Protein AF-A0A8D8CDJ6-F1 (afdb_monomer_lite)

InterPro domains:
  IPR012302 Malic enzyme, NAD-binding [PF03949] (3-154)
  IPR012302 Malic enzyme, NAD-binding [SM00919] (1-172)
  IPR036291 NAD(P)-binding domain superfamily [SSF51735] (3-153)

pLDDT: mean 87.8, std 16.18, range [34.44, 98.56]

Secondary structure (DSSP, 8-state):
--TTS--HHHHHTT---EETTEE-BTT-SSS---GGGGGG-BSS-----HHHHHHHH--SEEEE-S--TT-S-HHHHHHHHHH-SS-EEEE--SSGGG-SS-HHHHHHTTTT-SEEEESS----EEETTEEE--EE--GGGTHHHHHHHHHTT--SSPP----S--PPP---

Foldseek 3Di:
DPPPPDDLLVVLVLDWDAAPQGTLEPPRPDDDCDDPNVSNHDPDPGDNDPLVVCLVSVHQEDADDHLQALLCPLSNLLSNLVSDVEREYEQADDDPRSTNDAPQSNCVSNVNRYQYEYNYADCWDQGPNDTHHHHHPYCVVPVVVVVCVVPVVVDPDDDDDDDDDDDPDDDD

Structure (mmCIF, N/CA/C/O backbone):
data_AF-A0A8D8CDJ6-F1
#
_entry.id   AF-A0A8D8CDJ6-F1
#
loop_
_atom_site.group_PDB
_atom_site.id
_atom_site.type_symbol
_atom_site.label_atom_id
_atom_site.label_alt_id
_atom_site.label_comp_id
_atom_site.label_asym_id
_atom_site.label_entity_id
_atom_site.label_seq_id
_atom_site.pdbx_PDB_ins_code
_atom_site.Cartn_x
_atom_site.Cartn_y
_atom_site.Cartn_z
_atom_site.occupancy
_atom_site.B_iso_or_equiv
_atom_site.auth_seq_id
_atom_site.auth_comp_id
_atom_site.auth_asym_id
_atom_site.auth_atom_id
_atom_site.pdbx_PDB_model_num
ATOM 1 N N . LYS A 1 1 ? 5.823 -25.467 1.888 1.00 42.03 1 LYS A N 1
ATOM 2 C CA . LYS A 1 1 ? 4.919 -25.519 0.712 1.00 42.03 1 LYS A CA 1
ATOM 3 C C . LYS A 1 1 ? 4.209 -24.181 0.658 1.00 42.03 1 LYS A C 1
ATOM 5 O O . LYS A 1 1 ? 3.904 -23.680 1.728 1.00 42.03 1 LYS A O 1
ATOM 10 N N . ILE A 1 2 ? 3.986 -23.602 -0.518 1.00 53.88 2 ILE A N 1
ATOM 11 C CA . ILE A 1 2 ? 2.963 -22.557 -0.615 1.00 53.88 2 ILE A CA 1
ATOM 12 C C . ILE A 1 2 ? 1.629 -23.288 -0.522 1.00 53.88 2 ILE A C 1
ATOM 14 O O . ILE A 1 2 ? 1.421 -24.272 -1.233 1.00 53.88 2 ILE A O 1
ATOM 18 N N . GLU A 1 3 ? 0.819 -22.911 0.462 1.00 62.88 3 GLU A N 1
ATOM 19 C CA . GLU A 1 3 ? -0.318 -23.713 0.932 1.00 62.88 3 GLU A CA 1
ATOM 20 C C . GLU A 1 3 ? -1.424 -23.852 -0.124 1.00 62.88 3 GLU A C 1
ATOM 22 O O . GLU A 1 3 ? -2.129 -24.854 -0.144 1.00 62.88 3 GLU A O 1
ATOM 27 N N . GLU A 1 4 ? -1.484 -22.924 -1.081 1.00 75.81 4 GLU A N 1
ATOM 28 C CA . GLU A 1 4 ? -2.534 -22.843 -2.105 1.00 75.81 4 GLU A CA 1
ATOM 29 C C . GLU A 1 4 ? -2.142 -23.437 -3.474 1.00 75.81 4 GLU A C 1
ATOM 31 O O . GLU A 1 4 ? -2.779 -23.168 -4.488 1.00 75.81 4 GLU A O 1
ATOM 36 N N . GLY A 1 5 ? -1.077 -24.243 -3.543 1.00 81.25 5 GLY A N 1
ATOM 37 C CA . GLY A 1 5 ? -0.729 -24.992 -4.763 1.00 81.25 5 GLY A CA 1
ATOM 38 C C . GLY A 1 5 ? 0.058 -24.222 -5.833 1.00 81.25 5 GLY A C 1
ATOM 39 O O . GLY A 1 5 ? 0.402 -24.809 -6.857 1.00 81.25 5 GLY A O 1
ATOM 40 N N . LEU A 1 6 ? 0.410 -22.954 -5.594 1.00 86.19 6 LEU A N 1
ATOM 41 C CA . LEU A 1 6 ? 1.368 -22.223 -6.432 1.00 86.19 6 LEU A CA 1
ATOM 42 C C . LEU A 1 6 ? 2.798 -22.737 -6.224 1.00 86.19 6 LEU A C 1
ATOM 44 O O . LEU A 1 6 ? 3.189 -23.129 -5.118 1.00 86.19 6 LEU A O 1
ATOM 48 N N . THR A 1 7 ? 3.618 -22.671 -7.274 1.00 88.62 7 THR A N 1
ATOM 49 C CA . THR A 1 7 ? 5.068 -22.802 -7.103 1.00 88.62 7 THR A CA 1
ATOM 50 C C . THR A 1 7 ? 5.631 -21.564 -6.405 1.00 88.62 7 THR A C 1
ATOM 52 O O . THR A 1 7 ? 5.007 -20.499 -6.352 1.00 88.62 7 THR A O 1
ATOM 55 N N . LYS A 1 8 ? 6.838 -21.691 -5.849 1.00 86.88 8 LYS A N 1
ATOM 56 C CA . LYS A 1 8 ? 7.516 -20.575 -5.181 1.00 86.88 8 LYS A CA 1
ATOM 57 C C . LYS A 1 8 ? 7.748 -19.409 -6.143 1.00 86.88 8 LYS A C 1
ATOM 59 O O . LYS A 1 8 ? 7.559 -18.255 -5.774 1.00 86.88 8 LYS A O 1
ATOM 64 N N . GLU A 1 9 ? 8.111 -19.732 -7.374 1.00 86.38 9 GLU A N 1
ATOM 65 C CA . GLU A 1 9 ? 8.384 -18.791 -8.454 1.00 86.38 9 GLU A CA 1
ATOM 66 C C . GLU A 1 9 ? 7.112 -18.020 -8.823 1.00 86.38 9 GLU A C 1
ATOM 68 O O . GLU A 1 9 ? 7.126 -16.793 -8.824 1.00 86.38 9 GLU A O 1
ATOM 73 N N . GLN A 1 10 ? 5.984 -18.717 -8.997 1.00 87.88 10 GLN A N 1
ATOM 74 C CA . GLN A 1 10 ? 4.687 -18.092 -9.282 1.00 87.88 10 GLN A CA 1
ATOM 75 C C . GLN A 1 10 ? 4.217 -17.156 -8.163 1.00 87.88 10 GLN A C 1
ATOM 77 O O . GLN A 1 10 ? 3.595 -16.129 -8.424 1.00 87.88 10 GLN A O 1
ATOM 82 N N . ALA A 1 11 ? 4.487 -17.492 -6.901 1.00 89.44 11 ALA A N 1
ATOM 83 C CA . ALA A 1 11 ? 4.134 -16.612 -5.792 1.00 89.44 11 ALA A CA 1
ATOM 84 C C . ALA A 1 11 ? 5.036 -15.378 -5.727 1.00 89.44 11 ALA A C 1
ATOM 86 O O . ALA A 1 11 ? 4.546 -14.266 -5.529 1.00 89.44 11 ALA A O 1
ATOM 87 N N . HIS A 1 12 ? 6.343 -15.551 -5.939 1.00 89.94 12 HIS A N 1
ATOM 88 C CA . HIS A 1 12 ? 7.269 -14.428 -6.046 1.00 89.94 12 HIS A CA 1
ATOM 89 C C . HIS A 1 12 ? 6.878 -13.489 -7.186 1.00 89.94 12 HIS A C 1
ATOM 91 O O . HIS A 1 12 ? 6.935 -12.275 -7.006 1.00 89.94 12 HIS A O 1
ATOM 97 N N . GLU A 1 13 ? 6.389 -14.034 -8.305 1.00 90.56 13 GLU A N 1
ATOM 98 C CA . GLU A 1 13 ? 5.896 -13.263 -9.444 1.00 90.56 13 GLU A CA 1
ATOM 99 C C . GLU A 1 13 ? 4.707 -12.346 -9.116 1.00 90.56 13 GLU A C 1
ATOM 101 O O . GLU A 1 13 ? 4.479 -11.370 -9.831 1.00 90.56 13 GLU A O 1
ATOM 106 N N . LYS A 1 14 ? 4.022 -12.531 -7.985 1.00 92.62 14 LYS A N 1
ATOM 107 C CA . LYS A 1 14 ? 2.938 -11.639 -7.540 1.00 92.62 14 LYS A CA 1
ATOM 108 C C . LYS A 1 14 ? 3.387 -10.500 -6.613 1.00 92.62 14 LYS A C 1
ATOM 110 O O . LYS A 1 14 ? 2.613 -9.581 -6.377 1.00 92.62 14 LYS A O 1
ATOM 115 N N . VAL A 1 15 ? 4.626 -10.518 -6.113 1.00 95.62 15 VAL A N 1
ATOM 116 C CA . VAL A 1 15 ? 5.130 -9.540 -5.125 1.00 95.62 15 VAL A CA 1
ATOM 117 C C . VAL A 1 15 ? 6.055 -8.493 -5.750 1.00 95.62 15 VAL A C 1
ATOM 119 O O . VAL A 1 15 ? 7.179 -8.803 -6.149 1.00 95.62 15 VAL A O 1
ATOM 122 N N . TRP A 1 16 ? 5.610 -7.243 -5.814 1.00 97.12 16 TRP A N 1
ATOM 123 C CA . TRP A 1 16 ? 6.390 -6.129 -6.360 1.00 97.12 16 TRP A CA 1
ATOM 124 C C . TRP A 1 16 ? 7.015 -5.316 -5.226 1.00 97.12 16 TRP A C 1
ATOM 126 O O . TRP A 1 16 ? 6.328 -4.938 -4.281 1.00 97.12 16 TRP A O 1
ATOM 136 N N . MET A 1 17 ? 8.325 -5.068 -5.303 1.00 96.31 17 MET A N 1
ATOM 137 C CA . MET A 1 17 ? 9.073 -4.346 -4.270 1.00 96.31 17 MET A CA 1
ATOM 138 C C . MET A 1 17 ? 9.625 -3.033 -4.808 1.00 96.31 17 MET A C 1
ATOM 140 O O . MET A 1 17 ? 10.218 -2.990 -5.886 1.00 96.31 17 MET A O 1
ATOM 144 N N . PHE A 1 18 ? 9.479 -1.981 -4.013 1.00 95.62 18 PHE A N 1
ATOM 145 C CA . PHE A 1 18 ? 9.926 -0.635 -4.332 1.00 95.62 18 PHE A CA 1
ATOM 146 C C . PHE A 1 18 ? 10.748 -0.100 -3.157 1.00 95.62 18 PHE A C 1
ATOM 148 O O . PHE A 1 18 ? 10.307 -0.170 -2.010 1.00 95.62 18 PHE A O 1
ATOM 155 N N . ASP A 1 19 ? 11.962 0.384 -3.419 1.00 94.31 19 ASP A N 1
ATOM 156 C CA . ASP A 1 19 ? 12.822 1.009 -2.412 1.00 94.31 19 ASP A CA 1
ATOM 157 C C . ASP A 1 19 ? 13.193 2.442 -2.821 1.00 94.31 19 ASP A C 1
ATOM 159 O O . ASP A 1 19 ? 12.695 2.976 -3.810 1.00 94.31 19 ASP A O 1
ATOM 163 N N . LYS A 1 20 ? 14.067 3.101 -2.056 1.00 92.62 20 LYS A N 1
ATOM 164 C CA . LYS A 1 20 ? 14.497 4.480 -2.346 1.00 92.62 20 LYS A CA 1
ATOM 165 C C . LYS A 1 20 ? 15.150 4.665 -3.728 1.00 92.62 20 LYS A C 1
ATOM 167 O O . LYS A 1 20 ? 15.276 5.797 -4.182 1.00 92.62 20 LYS A O 1
ATOM 172 N N . PHE A 1 21 ? 15.600 3.585 -4.374 1.00 94.75 21 PHE A N 1
ATOM 173 C CA . PHE A 1 21 ? 16.160 3.608 -5.727 1.00 94.75 21 PHE A CA 1
ATOM 174 C C . PHE A 1 21 ? 15.114 3.288 -6.808 1.00 94.75 21 PHE A C 1
ATOM 176 O O . PHE A 1 21 ? 15.454 3.266 -7.989 1.00 94.75 21 PHE A O 1
ATOM 183 N N . GLY A 1 22 ? 13.855 3.076 -6.419 1.00 95.12 22 GLY A N 1
ATOM 184 C CA . GLY A 1 22 ? 12.742 2.73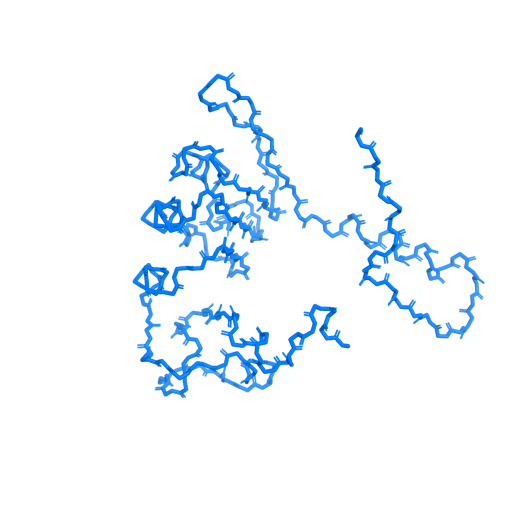9 -7.295 1.00 95.12 22 GLY A CA 1
ATOM 185 C C . GLY A 1 22 ? 12.346 1.266 -7.219 1.00 95.12 22 GLY A C 1
ATOM 186 O O . GLY A 1 22 ? 12.669 0.551 -6.263 1.00 95.12 22 GLY A O 1
ATOM 187 N N . LEU A 1 23 ? 11.662 0.801 -8.262 1.00 96.81 23 LEU A N 1
ATOM 188 C CA . LEU A 1 23 ? 11.319 -0.607 -8.448 1.00 96.81 23 LEU A CA 1
ATOM 189 C C . LEU A 1 23 ? 12.584 -1.482 -8.391 1.00 96.81 23 LEU A C 1
ATOM 191 O O . LEU A 1 23 ? 13.630 -1.127 -8.944 1.00 96.81 23 LEU A O 1
ATOM 195 N N . LEU A 1 24 ? 12.485 -2.661 -7.769 1.00 96.12 24 LEU A N 1
ATOM 196 C CA . LEU A 1 24 ? 13.495 -3.714 -7.905 1.00 96.12 24 LEU A CA 1
ATOM 197 C C . LEU A 1 24 ? 13.456 -4.307 -9.326 1.00 96.12 24 LEU A C 1
ATOM 199 O O . LEU A 1 24 ? 12.972 -5.414 -9.532 1.00 96.12 24 LEU A O 1
ATOM 203 N N . ALA A 1 25 ? 13.940 -3.561 -10.315 1.00 95.31 25 ALA A N 1
ATOM 204 C CA . ALA A 1 25 ? 14.060 -3.992 -11.706 1.00 95.31 25 ALA A CA 1
ATOM 205 C C . ALA A 1 25 ? 15.458 -4.561 -11.996 1.00 95.31 25 ALA A C 1
ATOM 207 O O . ALA A 1 25 ? 16.437 -4.120 -11.388 1.00 95.31 25 ALA A O 1
ATOM 208 N N . ARG A 1 26 ? 15.556 -5.517 -12.931 1.00 91.62 26 ARG A N 1
ATOM 209 C CA . ARG A 1 26 ? 16.815 -6.197 -13.299 1.00 91.62 26 ARG A CA 1
ATOM 210 C C . ARG A 1 26 ? 17.926 -5.222 -13.686 1.00 91.62 26 ARG A C 1
ATOM 212 O O . ARG A 1 26 ? 19.039 -5.357 -13.188 1.00 91.62 26 ARG A O 1
ATOM 219 N N . ASP A 1 27 ? 17.592 -4.230 -14.504 1.00 90.88 27 ASP A N 1
ATOM 220 C CA . ASP A 1 27 ? 18.561 -3.318 -15.120 1.00 90.88 27 ASP A CA 1
ATOM 221 C C . ASP A 1 27 ? 18.574 -1.928 -14.461 1.00 90.88 27 ASP A C 1
ATOM 223 O O . ASP A 1 27 ? 18.934 -0.929 -15.086 1.00 90.88 27 ASP A O 1
ATOM 227 N N . ARG A 1 28 ? 18.146 -1.820 -13.192 1.00 93.56 28 ARG A N 1
ATOM 228 C CA . ARG A 1 28 ? 18.160 -0.527 -12.494 1.00 93.56 28 ARG A CA 1
ATOM 229 C C . ARG A 1 28 ? 19.603 -0.055 -12.234 1.00 93.56 28 ARG A C 1
ATOM 231 O O . ARG A 1 28 ? 20.446 -0.868 -11.859 1.00 93.56 28 ARG A O 1
ATOM 238 N N . PRO A 1 29 ? 19.892 1.252 -12.361 1.00 90.00 29 PRO A N 1
ATOM 239 C CA . PRO A 1 29 ? 21.261 1.767 -12.284 1.00 90.00 29 PRO A CA 1
ATOM 240 C C . PRO A 1 29 ? 21.826 1.829 -10.857 1.00 90.00 29 PRO A C 1
ATOM 242 O O . PRO A 1 29 ? 23.039 1.889 -10.675 1.00 90.00 29 PRO A O 1
ATOM 245 N N . GLU A 1 30 ? 20.961 1.850 -9.839 1.00 91.00 30 GLU A N 1
ATOM 246 C CA . GLU A 1 30 ? 21.336 2.107 -8.448 1.00 91.00 30 GLU A CA 1
ATOM 247 C C . GLU A 1 30 ? 20.740 1.065 -7.492 1.00 91.00 30 GLU A C 1
ATOM 249 O O . GLU A 1 30 ? 19.627 0.573 -7.686 1.00 91.00 30 GLU A O 1
ATOM 254 N N . GLY A 1 31 ? 21.453 0.803 -6.394 1.00 87.38 31 GLY A N 1
ATOM 255 C CA . GLY A 1 31 ? 20.964 0.009 -5.269 1.00 87.38 31 GLY A CA 1
ATOM 256 C C . GLY A 1 31 ? 21.293 -1.481 -5.342 1.00 87.38 31 GLY A C 1
ATOM 257 O O . GLY A 1 31 ? 21.129 -2.131 -6.369 1.00 87.38 31 GLY A O 1
ATOM 258 N N . ASP A 1 32 ? 21.696 -2.044 -4.201 1.00 88.25 32 ASP A N 1
ATOM 259 C CA . ASP A 1 32 ? 22.018 -3.467 -4.089 1.00 88.25 32 ASP A CA 1
ATOM 260 C C . ASP A 1 32 ? 20.769 -4.345 -4.286 1.00 88.25 32 ASP A C 1
ATOM 262 O O . ASP A 1 32 ? 19.730 -4.151 -3.636 1.00 88.25 32 ASP A O 1
ATOM 266 N N . LEU A 1 33 ? 20.899 -5.303 -5.204 1.00 89.69 33 LEU A N 1
ATOM 267 C CA . LEU A 1 33 ? 19.921 -6.337 -5.545 1.00 89.69 33 LEU A CA 1
ATOM 268 C C . LEU A 1 33 ? 20.297 -7.710 -4.951 1.00 89.69 33 LEU A C 1
ATOM 270 O O . LEU A 1 33 ? 19.674 -8.725 -5.261 1.00 89.69 33 LEU A O 1
ATOM 274 N N . GLY A 1 34 ? 21.324 -7.756 -4.102 1.00 88.69 34 GLY A N 1
ATOM 275 C CA . GLY A 1 34 ? 21.804 -8.938 -3.407 1.00 88.69 34 GLY A CA 1
ATOM 276 C C . GLY A 1 34 ? 20.853 -9.500 -2.344 1.00 88.69 34 GLY A C 1
ATOM 277 O O . GLY A 1 34 ? 19.816 -8.933 -1.993 1.00 88.69 34 GLY A O 1
ATOM 278 N N . GLY A 1 35 ? 21.229 -10.666 -1.812 1.00 89.25 35 GLY A N 1
ATOM 279 C CA . GLY A 1 35 ? 20.542 -11.290 -0.680 1.00 89.25 35 GLY A CA 1
ATOM 280 C C . GLY A 1 35 ? 19.067 -11.640 -0.952 1.00 89.25 35 GLY A C 1
ATOM 281 O O . GLY A 1 35 ? 18.746 -12.127 -2.040 1.00 89.25 35 GLY A O 1
ATOM 282 N N . PRO A 1 36 ? 18.161 -11.415 0.022 1.00 87.75 36 PRO A N 1
ATOM 283 C CA . PRO A 1 36 ? 16.739 -11.755 -0.099 1.00 87.75 36 PRO A CA 1
ATOM 284 C C . PRO A 1 36 ? 16.013 -11.054 -1.257 1.00 87.75 36 PRO A C 1
ATOM 286 O O . PRO A 1 36 ? 15.042 -11.595 -1.784 1.00 87.75 36 PRO A O 1
ATOM 289 N N . LYS A 1 37 ? 16.500 -9.883 -1.695 1.00 89.00 37 LYS A N 1
ATOM 290 C CA . LYS A 1 37 ? 15.886 -9.083 -2.767 1.00 89.00 37 LYS A CA 1
ATOM 291 C C . LYS A 1 37 ? 15.886 -9.785 -4.123 1.00 89.00 37 LYS A C 1
ATOM 293 O O . LYS A 1 37 ? 14.981 -9.546 -4.916 1.00 89.00 37 LYS A O 1
ATOM 298 N N . LYS A 1 38 ? 16.843 -10.691 -4.371 1.00 90.44 38 LYS A N 1
ATOM 299 C CA . LYS A 1 38 ? 16.993 -11.416 -5.648 1.00 90.44 38 LYS A CA 1
ATOM 300 C C . LYS A 1 38 ? 15.715 -12.103 -6.116 1.00 90.44 38 LYS A C 1
ATOM 302 O O . LYS A 1 38 ? 15.449 -12.162 -7.308 1.00 90.44 38 LYS A O 1
ATOM 307 N N . SER A 1 39 ? 14.932 -12.603 -5.165 1.00 91.06 39 SER A N 1
ATOM 308 C CA . SER A 1 39 ? 13.686 -13.323 -5.437 1.00 91.06 39 SER A CA 1
ATOM 309 C C . SER A 1 39 ? 12.557 -12.433 -5.962 1.00 91.06 39 SER A C 1
ATOM 311 O O . SER A 1 39 ? 11.586 -12.958 -6.489 1.00 91.06 39 SER A O 1
ATOM 313 N N . PHE A 1 40 ? 12.679 -11.113 -5.815 1.00 93.19 40 PHE A N 1
ATOM 314 C CA . PHE A 1 40 ? 11.635 -10.135 -6.124 1.00 93.19 40 PHE A CA 1
ATOM 315 C C . PHE A 1 40 ? 12.046 -9.162 -7.236 1.00 93.19 40 PHE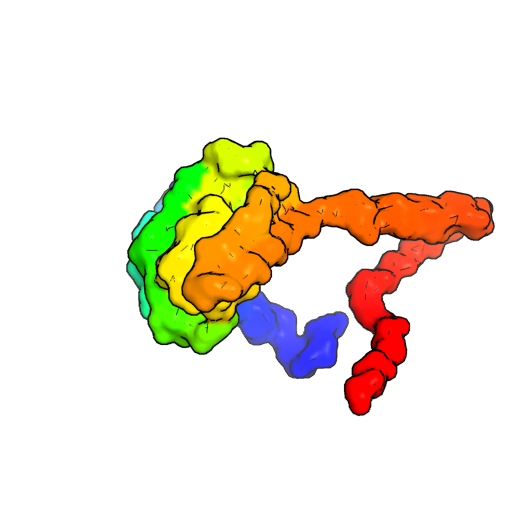 A C 1
ATOM 317 O O . PHE A 1 40 ? 11.347 -8.181 -7.485 1.00 93.19 40 PHE A O 1
ATOM 324 N N . ILE A 1 41 ? 13.180 -9.425 -7.899 1.00 94.38 41 ILE A N 1
ATOM 325 C CA . ILE A 1 41 ? 13.647 -8.638 -9.042 1.00 94.38 41 ILE A CA 1
ATOM 326 C C . ILE A 1 41 ? 12.710 -8.865 -10.224 1.00 94.38 41 ILE A C 1
ATOM 328 O O . ILE A 1 41 ? 12.406 -10.005 -10.577 1.00 94.38 41 ILE A O 1
ATOM 332 N N . ARG A 1 42 ? 12.285 -7.774 -10.857 1.00 94.56 42 ARG A N 1
ATOM 333 C CA . ARG A 1 42 ? 11.345 -7.775 -11.975 1.00 94.56 42 ARG A CA 1
ATOM 334 C C . ARG A 1 42 ? 12.026 -7.541 -13.305 1.00 94.56 42 ARG A C 1
ATOM 336 O O . ARG A 1 42 ? 12.937 -6.721 -13.418 1.00 94.56 42 ARG A O 1
ATOM 343 N N . ASP A 1 43 ? 11.549 -8.276 -14.301 1.00 93.31 43 ASP A N 1
ATOM 344 C CA . ASP A 1 43 ? 11.831 -8.000 -15.702 1.00 93.31 43 ASP A CA 1
ATOM 345 C C . ASP A 1 43 ? 10.855 -6.918 -16.176 1.00 93.31 43 ASP A C 1
ATOM 347 O O . ASP A 1 43 ? 9.768 -7.190 -16.677 1.00 93.31 43 ASP A O 1
ATOM 351 N N . HIS A 1 44 ? 11.187 -5.679 -15.832 1.00 94.88 44 HIS A N 1
ATOM 352 C CA . HIS A 1 44 ? 10.374 -4.492 -16.056 1.00 94.88 44 HIS A CA 1
ATOM 353 C C . HIS A 1 44 ? 11.311 -3.298 -16.227 1.00 94.88 44 HIS A C 1
ATOM 355 O O . HIS A 1 44 ? 12.401 -3.281 -15.649 1.00 94.88 44 HIS A O 1
ATOM 361 N N . GLN A 1 45 ? 10.883 -2.278 -16.970 1.00 94.69 45 GLN A N 1
ATOM 362 C CA . GLN A 1 45 ? 11.657 -1.045 -17.106 1.00 94.69 45 GLN A CA 1
ATOM 363 C C . GLN A 1 45 ? 11.907 -0.410 -15.723 1.00 94.69 45 GLN A C 1
ATOM 365 O O . GLN A 1 45 ? 10.961 -0.240 -14.945 1.00 94.69 45 GLN A O 1
ATOM 370 N N . PRO A 1 46 ? 13.157 -0.066 -15.364 1.00 95.62 46 PRO A N 1
ATOM 371 C CA . PRO A 1 46 ? 13.429 0.612 -14.105 1.00 95.62 46 PRO A CA 1
ATOM 372 C C . PRO A 1 46 ? 12.621 1.906 -14.001 1.00 95.62 46 PRO A C 1
ATOM 374 O O . PRO A 1 46 ? 12.650 2.745 -14.897 1.00 95.62 46 PRO A O 1
ATOM 377 N N . THR A 1 47 ? 11.917 2.081 -12.888 1.00 96.12 47 THR A N 1
ATOM 378 C CA . THR A 1 47 ? 11.123 3.282 -12.633 1.00 96.12 47 THR A CA 1
ATOM 379 C C . THR A 1 47 ? 11.277 3.731 -11.187 1.00 96.12 47 THR A C 1
ATOM 381 O O . THR A 1 47 ? 11.358 2.910 -10.269 1.00 96.12 47 THR A O 1
ATOM 384 N N . LYS A 1 48 ? 11.325 5.051 -11.000 1.00 96.38 48 LYS A N 1
ATOM 385 C CA . LYS A 1 48 ? 11.214 5.726 -9.698 1.00 96.38 48 LYS A CA 1
ATOM 386 C C . LYS A 1 48 ? 9.831 6.358 -9.504 1.00 96.38 48 LYS A C 1
ATOM 388 O O . LYS A 1 48 ? 9.578 6.942 -8.456 1.00 96.38 48 LYS A O 1
ATOM 393 N N . ASP A 1 49 ? 8.949 6.232 -10.491 1.00 96.50 49 ASP A N 1
ATOM 394 C CA . ASP A 1 49 ? 7.573 6.700 -10.409 1.00 96.50 49 ASP A CA 1
ATOM 395 C C . ASP A 1 49 ? 6.697 5.608 -9.788 1.00 96.50 49 ASP A C 1
ATOM 397 O O . ASP A 1 49 ? 6.331 4.616 -10.425 1.00 96.50 49 ASP A O 1
ATOM 401 N N . PHE A 1 50 ? 6.411 5.783 -8.501 1.00 96.50 50 PHE A N 1
ATOM 402 C CA . PHE A 1 50 ? 5.610 4.850 -7.722 1.00 96.50 50 PHE A CA 1
ATOM 403 C C . PHE A 1 50 ? 4.132 4.861 -8.137 1.00 96.50 50 PHE A C 1
ATOM 405 O O . PHE A 1 50 ? 3.515 3.800 -8.231 1.00 96.50 50 PHE A O 1
ATOM 412 N N . ALA A 1 51 ? 3.570 6.035 -8.436 1.00 96.88 51 ALA A N 1
ATOM 413 C CA . ALA A 1 51 ? 2.166 6.168 -8.815 1.00 96.88 51 ALA A CA 1
ATOM 414 C C . ALA A 1 51 ? 1.902 5.542 -10.192 1.00 96.88 51 ALA A C 1
ATOM 416 O O . ALA A 1 51 ? 0.943 4.781 -10.349 1.00 96.88 51 ALA A O 1
ATOM 417 N N . ALA A 1 52 ? 2.783 5.783 -11.169 1.00 96.81 52 ALA A N 1
ATOM 418 C CA . ALA A 1 52 ? 2.695 5.149 -12.484 1.00 96.81 52 ALA A CA 1
ATOM 419 C C . ALA A 1 52 ? 2.782 3.619 -12.387 1.00 96.81 52 ALA A C 1
ATOM 421 O O . ALA A 1 52 ? 1.981 2.917 -13.006 1.00 96.81 52 ALA A O 1
ATOM 422 N N . LEU A 1 53 ? 3.686 3.101 -11.550 1.00 97.25 53 LEU A N 1
ATOM 423 C CA . LEU A 1 53 ? 3.822 1.661 -11.341 1.00 97.25 53 LEU A CA 1
ATOM 424 C C . LEU A 1 53 ? 2.537 1.036 -10.772 1.00 97.25 53 LEU A C 1
ATOM 426 O O . LEU A 1 53 ? 2.128 -0.033 -11.217 1.00 97.25 53 LEU A O 1
ATOM 430 N N . ILE A 1 54 ? 1.871 1.689 -9.816 1.00 97.25 54 ILE A N 1
ATOM 431 C CA . ILE A 1 54 ? 0.611 1.185 -9.241 1.00 97.25 54 ILE A CA 1
ATOM 432 C C . ILE A 1 54 ? -0.509 1.164 -10.287 1.00 97.25 54 ILE A C 1
ATOM 434 O O . ILE A 1 54 ? -1.294 0.213 -10.317 1.00 97.25 54 ILE A O 1
ATOM 438 N N . LYS A 1 55 ? -0.578 2.169 -11.169 1.00 96.94 55 LYS A N 1
ATOM 439 C CA . LYS A 1 55 ? -1.552 2.203 -12.275 1.00 96.94 55 LYS A CA 1
ATOM 440 C C . LYS A 1 55 ? -1.361 1.043 -13.252 1.00 96.94 55 LYS A C 1
ATOM 442 O O . LYS A 1 55 ? -2.346 0.508 -13.761 1.00 96.94 55 LYS A O 1
ATOM 447 N N . GLU A 1 56 ? -0.113 0.663 -13.503 1.00 96.88 56 GLU A N 1
ATOM 448 C CA . GLU A 1 56 ? 0.242 -0.427 -14.411 1.00 96.88 56 GLU A CA 1
ATOM 449 C C . GLU A 1 56 ? 0.030 -1.806 -13.776 1.00 96.88 56 GLU A C 1
ATOM 451 O O . GLU A 1 56 ? -0.692 -2.640 -14.322 1.00 96.88 56 GLU A O 1
ATOM 456 N N . VAL A 1 57 ? 0.627 -2.031 -12.602 1.00 96.38 57 VAL A N 1
ATOM 457 C CA . VAL A 1 57 ? 0.634 -3.332 -11.915 1.00 96.38 57 VAL A CA 1
ATOM 458 C C . VAL A 1 57 ? -0.731 -3.664 -11.318 1.00 96.38 57 VAL A C 1
ATOM 460 O O . VAL A 1 57 ? -1.073 -4.838 -11.190 1.00 96.38 57 VAL A O 1
ATOM 463 N N . LYS A 1 58 ? -1.513 -2.639 -10.957 1.00 97.44 58 LYS A N 1
ATOM 464 C CA . LYS A 1 58 ? -2.841 -2.756 -10.337 1.00 97.44 58 LYS A CA 1
ATOM 465 C C . LYS A 1 58 ? -2.850 -3.711 -9.134 1.00 97.44 58 LYS A C 1
ATOM 467 O O . LYS A 1 58 ? -3.602 -4.687 -9.127 1.00 97.44 58 LYS A O 1
ATOM 472 N N . PRO A 1 59 ? -2.004 -3.469 -8.115 1.00 97.31 59 PRO A N 1
ATOM 473 C CA . PRO A 1 59 ? -1.947 -4.344 -6.954 1.00 97.31 59 PRO A CA 1
ATOM 474 C C . PRO A 1 59 ? -3.267 -4.306 -6.175 1.00 97.31 59 PRO A C 1
ATOM 476 O O . PRO A 1 59 ? -3.919 -3.266 -6.082 1.00 97.31 59 PRO A O 1
ATOM 479 N N . SER A 1 60 ? -3.638 -5.435 -5.571 1.00 97.12 60 SER A N 1
ATOM 480 C CA . SER A 1 60 ? -4.776 -5.520 -4.645 1.00 97.12 60 SER A CA 1
ATOM 481 C C . SER A 1 60 ? -4.408 -5.166 -3.205 1.00 97.12 60 SER A C 1
ATOM 483 O O . SER A 1 60 ? -5.255 -4.713 -2.433 1.00 97.12 60 SER A O 1
ATOM 485 N N . VAL A 1 61 ? -3.131 -5.346 -2.858 1.00 98.19 61 VAL A N 1
ATOM 486 C CA . VAL A 1 61 ? -2.561 -5.078 -1.538 1.00 98.19 61 VAL A CA 1
ATOM 487 C C . VAL A 1 61 ? -1.405 -4.100 -1.686 1.00 98.19 61 VAL A C 1
ATOM 489 O O . VAL A 1 61 ? -0.482 -4.341 -2.465 1.00 98.19 61 VAL A O 1
ATOM 492 N N . LEU A 1 62 ? -1.433 -3.028 -0.901 1.00 98.19 62 LEU A N 1
ATOM 493 C CA . LEU A 1 62 ? -0.375 -2.034 -0.816 1.00 98.19 62 LEU A CA 1
ATOM 494 C C . LEU A 1 62 ? 0.201 -2.019 0.603 1.00 98.19 62 LEU A C 1
ATOM 496 O O . LEU A 1 62 ? -0.535 -1.823 1.568 1.00 98.19 62 LEU A O 1
ATOM 500 N N . ILE A 1 63 ? 1.513 -2.239 0.736 1.00 98.31 63 ILE A N 1
ATOM 501 C CA . ILE A 1 63 ? 2.194 -2.339 2.036 1.00 98.31 63 ILE A CA 1
ATOM 502 C C . ILE A 1 63 ? 3.336 -1.333 2.110 1.00 98.31 63 ILE A C 1
ATOM 504 O O . ILE A 1 63 ? 4.260 -1.360 1.299 1.00 98.31 63 ILE A O 1
ATOM 508 N N . GLY A 1 64 ? 3.273 -0.467 3.114 1.00 97.31 64 GLY A N 1
ATOM 509 C CA . GLY A 1 64 ? 4.272 0.534 3.436 1.00 97.31 64 GLY A CA 1
ATOM 510 C C . GLY A 1 64 ? 5.081 0.098 4.648 1.00 97.31 64 GLY A C 1
ATOM 511 O O . GLY A 1 64 ? 4.523 -0.155 5.711 1.00 97.31 64 GLY A O 1
ATOM 512 N N . ALA A 1 65 ? 6.395 -0.022 4.479 1.00 94.94 65 ALA A N 1
ATOM 513 C CA . ALA A 1 65 ? 7.342 -0.315 5.557 1.00 94.94 65 ALA A CA 1
ATOM 514 C C . ALA A 1 65 ? 8.661 0.449 5.343 1.00 94.94 65 ALA A C 1
ATOM 516 O O . ALA A 1 65 ? 9.752 -0.067 5.586 1.00 94.94 65 ALA A O 1
ATOM 517 N N . SER A 1 66 ? 8.559 1.660 4.791 1.00 90.81 66 SER A N 1
ATOM 518 C CA . SER A 1 66 ? 9.705 2.419 4.267 1.00 90.81 66 SER A CA 1
ATOM 519 C C . SER A 1 66 ? 10.123 3.599 5.143 1.00 90.81 66 SER A C 1
ATOM 521 O O . SER A 1 66 ? 11.198 4.164 4.943 1.00 90.81 66 SER A O 1
ATOM 523 N N . ALA A 1 67 ? 9.279 3.978 6.102 1.00 91.12 67 ALA A N 1
ATOM 524 C CA . ALA A 1 67 ? 9.366 5.212 6.871 1.00 91.12 67 ALA A CA 1
ATOM 525 C C . ALA A 1 67 ? 9.353 6.492 6.007 1.00 91.12 67 ALA A C 1
ATOM 527 O O . ALA A 1 67 ? 9.763 7.555 6.480 1.00 91.12 67 ALA A O 1
ATOM 528 N N . ALA A 1 68 ? 8.883 6.392 4.756 1.00 92.56 68 ALA A N 1
ATOM 529 C CA . ALA A 1 68 ? 8.640 7.522 3.872 1.00 92.56 68 ALA A CA 1
ATOM 530 C C . ALA A 1 68 ? 7.239 8.089 4.145 1.00 92.56 68 ALA A C 1
ATOM 532 O O . ALA A 1 68 ? 6.235 7.592 3.632 1.00 92.56 68 ALA A O 1
ATOM 533 N N . ALA A 1 69 ? 7.189 9.118 4.991 1.00 95.56 69 ALA A N 1
ATOM 534 C CA . ALA A 1 69 ? 5.951 9.799 5.354 1.00 95.56 69 ALA A CA 1
ATOM 535 C C . ALA A 1 69 ? 5.210 10.305 4.105 1.00 95.56 69 ALA A C 1
ATOM 537 O O . ALA A 1 69 ? 5.831 10.923 3.239 1.00 95.56 69 ALA A O 1
ATOM 538 N N . GLY A 1 70 ? 3.901 10.056 4.020 1.00 95.25 70 GLY A N 1
ATOM 539 C CA . GLY A 1 70 ? 3.074 10.540 2.907 1.00 95.25 70 GLY A CA 1
ATOM 540 C C . GLY A 1 70 ? 3.353 9.870 1.555 1.00 95.25 70 GLY A C 1
ATOM 541 O O . GLY A 1 70 ? 2.950 10.396 0.520 1.00 95.25 70 GLY A O 1
ATOM 542 N N . ALA A 1 71 ? 4.060 8.732 1.527 1.00 96.50 71 ALA A N 1
ATOM 543 C CA . ALA A 1 71 ? 4.334 8.006 0.287 1.00 96.50 71 ALA A CA 1
ATOM 544 C C . ALA A 1 71 ? 3.062 7.490 -0.412 1.00 96.50 71 ALA A C 1
ATOM 546 O O . ALA A 1 71 ? 3.065 7.305 -1.630 1.00 96.50 71 ALA A O 1
ATOM 547 N N . PHE A 1 72 ? 1.979 7.250 0.332 1.00 98.06 72 PHE A N 1
ATOM 548 C CA . PHE A 1 72 ? 0.679 6.880 -0.227 1.00 98.06 72 PHE A CA 1
ATOM 549 C C . PHE A 1 72 ? -0.138 8.147 -0.449 1.00 98.06 72 PHE A C 1
ATOM 551 O O . PHE A 1 72 ? -1.007 8.501 0.343 1.00 98.06 72 PHE A O 1
ATOM 558 N N . THR A 1 73 ? 0.193 8.846 -1.532 1.00 98.25 73 THR A N 1
ATOM 559 C CA . THR A 1 73 ? -0.482 10.080 -1.935 1.00 98.25 73 THR A CA 1
ATOM 560 C C . THR A 1 73 ? -1.952 9.834 -2.280 1.00 98.25 73 THR A C 1
ATOM 562 O O . THR A 1 73 ? -2.360 8.708 -2.568 1.00 98.25 73 THR A O 1
ATOM 565 N N . GLU A 1 74 ? -2.747 10.904 -2.325 1.00 98.12 74 GLU A N 1
ATOM 566 C CA . GLU A 1 74 ? -4.139 10.867 -2.793 1.00 98.12 74 GLU A CA 1
ATOM 567 C C . GLU A 1 74 ? -4.283 10.126 -4.131 1.00 98.12 74 GLU A C 1
ATOM 569 O O . GLU A 1 74 ? -5.095 9.212 -4.250 1.00 98.12 74 GLU A O 1
ATOM 574 N N . GLU A 1 75 ? -3.426 10.442 -5.105 1.00 98.19 75 GLU A N 1
ATOM 575 C CA . GLU A 1 75 ? -3.414 9.781 -6.413 1.00 98.19 75 GLU A CA 1
ATOM 576 C C . GLU A 1 75 ? -3.205 8.263 -6.295 1.00 98.19 75 GLU A C 1
ATOM 578 O O . GLU A 1 75 ? -3.874 7.481 -6.976 1.00 98.19 75 GLU A O 1
ATOM 583 N N . VAL A 1 76 ? -2.292 7.828 -5.423 1.00 98.31 76 VAL A N 1
ATOM 584 C CA . VAL A 1 76 ? -2.026 6.406 -5.177 1.00 98.31 76 VAL A CA 1
ATOM 585 C C . VAL A 1 76 ? -3.247 5.726 -4.555 1.00 98.31 76 VAL A C 1
ATOM 587 O O . VAL A 1 76 ? -3.652 4.656 -5.013 1.00 98.31 76 VAL A O 1
ATOM 590 N N . LEU A 1 77 ? -3.858 6.348 -3.546 1.00 98.56 77 LEU A N 1
ATOM 591 C CA . LEU A 1 77 ? -5.021 5.809 -2.838 1.00 98.56 77 LEU A CA 1
ATOM 592 C C . LEU A 1 77 ? -6.248 5.705 -3.758 1.00 98.56 77 LEU A C 1
ATOM 594 O O . LEU A 1 77 ? -6.874 4.645 -3.833 1.00 98.56 77 LEU A O 1
ATOM 598 N N . GLN A 1 78 ? -6.531 6.750 -4.536 1.00 98.31 78 GLN A N 1
ATOM 599 C CA . GLN A 1 78 ? -7.602 6.749 -5.537 1.00 98.31 78 GLN A CA 1
ATOM 600 C C . GLN A 1 78 ? -7.353 5.703 -6.630 1.00 98.31 78 GLN A C 1
ATOM 602 O O . GLN A 1 78 ? -8.274 5.005 -7.065 1.00 98.31 78 GLN A O 1
ATOM 607 N N . THR A 1 79 ? -6.094 5.529 -7.049 1.00 98.38 79 THR A N 1
ATOM 608 C CA . THR A 1 79 ? -5.718 4.484 -8.011 1.00 98.38 79 THR A CA 1
ATOM 609 C C . THR A 1 79 ? -5.987 3.090 -7.436 1.00 98.38 79 THR A C 1
ATOM 611 O O . THR A 1 79 ? -6.571 2.247 -8.119 1.00 98.38 79 THR A O 1
ATOM 614 N N . MET A 1 80 ? -5.636 2.840 -6.169 1.00 98.44 80 MET A N 1
ATOM 615 C CA . MET A 1 80 ? -5.949 1.579 -5.484 1.00 98.44 80 MET A CA 1
ATOM 616 C C . MET A 1 80 ? -7.458 1.315 -5.431 1.00 98.44 80 MET A C 1
ATOM 618 O O . MET A 1 80 ? -7.887 0.193 -5.710 1.00 98.44 80 MET A O 1
ATOM 622 N N . ALA A 1 81 ? -8.252 2.343 -5.119 1.00 97.94 81 ALA A N 1
ATOM 623 C CA . ALA A 1 81 ? -9.712 2.284 -5.058 1.00 97.94 81 ALA A CA 1
ATOM 624 C C . ALA A 1 81 ? -10.396 2.105 -6.417 1.00 97.94 81 ALA A C 1
ATOM 626 O O . ALA A 1 81 ? -11.483 1.529 -6.472 1.00 97.94 81 ALA A O 1
ATOM 627 N N . THR A 1 82 ? -9.774 2.587 -7.493 1.00 97.88 82 THR A N 1
ATOM 628 C CA . THR A 1 82 ? -10.237 2.378 -8.873 1.00 97.88 82 THR A CA 1
ATOM 629 C C . THR A 1 82 ? -9.930 0.958 -9.340 1.00 97.88 82 THR A C 1
ATOM 631 O O . THR A 1 82 ? -10.753 0.313 -9.985 1.00 97.88 82 THR A O 1
ATOM 634 N N . ASN A 1 83 ? -8.743 0.454 -9.001 1.00 96.62 83 ASN A N 1
ATOM 635 C CA . ASN A 1 83 ? -8.286 -0.865 -9.429 1.00 96.62 83 ASN A CA 1
ATOM 636 C C . ASN A 1 83 ? -8.974 -2.011 -8.678 1.00 96.62 83 ASN A C 1
ATOM 638 O O . ASN A 1 83 ? -9.042 -3.122 -9.201 1.00 96.62 83 ASN A O 1
ATOM 642 N N . ASN A 1 84 ? -9.469 -1.762 -7.463 1.00 97.12 84 ASN A N 1
ATOM 643 C CA . ASN A 1 84 ? -9.985 -2.798 -6.577 1.00 97.12 84 ASN A CA 1
ATOM 644 C C . ASN A 1 84 ? -11.282 -2.354 -5.898 1.00 97.12 84 ASN A C 1
ATOM 646 O O . ASN A 1 84 ? -11.376 -1.242 -5.382 1.00 97.12 84 ASN A O 1
ATOM 650 N N . ALA A 1 85 ? -12.252 -3.266 -5.799 1.00 97.00 85 ALA A N 1
ATOM 651 C CA . ALA A 1 85 ? -13.483 -3.011 -5.051 1.00 97.00 85 ALA A CA 1
ATOM 652 C C . ALA A 1 85 ? -13.207 -2.743 -3.558 1.00 97.00 85 ALA A C 1
ATOM 654 O O . ALA A 1 85 ? -13.750 -1.791 -3.006 1.00 97.00 85 ALA A O 1
ATOM 655 N N . ASN A 1 86 ? -12.318 -3.537 -2.945 1.00 96.50 86 ASN A N 1
ATOM 656 C CA . ASN A 1 86 ? -11.894 -3.412 -1.546 1.00 96.50 86 ASN A CA 1
ATOM 657 C C . ASN A 1 86 ? -10.353 -3.435 -1.475 1.00 96.50 86 ASN A C 1
ATOM 659 O O . ASN A 1 86 ? -9.771 -4.510 -1.304 1.00 96.50 86 ASN A O 1
ATOM 663 N N . PRO A 1 87 ? -9.663 -2.301 -1.694 1.00 97.94 87 PRO A N 1
ATOM 664 C CA . PRO A 1 87 ? -8.203 -2.270 -1.658 1.00 97.94 87 PRO A CA 1
ATOM 665 C C . PRO A 1 87 ? -7.684 -2.510 -0.235 1.00 97.94 87 PRO A C 1
ATOM 667 O O . PRO A 1 87 ? -8.222 -1.961 0.726 1.00 97.94 87 PRO A O 1
ATOM 670 N N . ILE A 1 88 ? -6.612 -3.290 -0.091 1.00 98.56 88 ILE A N 1
ATOM 671 C CA . ILE A 1 88 ? -5.941 -3.489 1.202 1.00 98.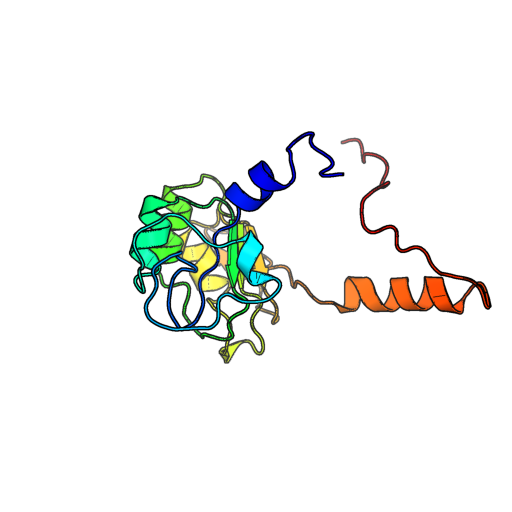56 88 ILE A CA 1
ATOM 672 C C . ILE A 1 88 ? -4.767 -2.514 1.291 1.00 98.56 88 ILE A C 1
ATOM 674 O O . ILE A 1 88 ? -3.887 -2.530 0.430 1.00 98.56 88 ILE A O 1
ATOM 678 N N . ILE A 1 89 ? -4.749 -1.675 2.327 1.00 98.50 89 ILE A N 1
ATOM 679 C CA . ILE A 1 89 ? -3.747 -0.618 2.515 1.00 98.50 89 ILE A CA 1
ATOM 680 C C . ILE A 1 89 ? -3.145 -0.748 3.913 1.00 98.50 89 ILE A C 1
ATOM 682 O O . ILE A 1 89 ? -3.827 -0.571 4.920 1.00 98.50 89 ILE A O 1
ATOM 686 N N . LEU A 1 90 ? -1.850 -1.057 3.974 1.00 98.38 90 LEU A N 1
ATOM 687 C CA . LEU A 1 90 ? -1.115 -1.265 5.219 1.00 98.38 90 LEU A CA 1
ATOM 688 C C . LEU A 1 90 ? -0.024 -0.196 5.374 1.00 98.38 90 LEU A C 1
ATOM 690 O O . LEU A 1 90 ? 1.022 -0.295 4.736 1.00 98.38 90 LEU A O 1
ATOM 694 N N . ALA A 1 91 ? -0.241 0.810 6.224 1.00 97.69 91 ALA A N 1
ATOM 695 C CA . ALA A 1 91 ? 0.721 1.886 6.507 1.00 97.69 91 ALA A CA 1
ATOM 696 C C . ALA A 1 91 ? 1.515 1.576 7.791 1.00 97.69 91 ALA A C 1
ATOM 698 O O . ALA A 1 91 ? 1.179 2.027 8.890 1.00 97.69 91 ALA A O 1
ATOM 699 N N . LEU A 1 92 ? 2.532 0.716 7.687 1.00 96.88 92 LEU A N 1
ATOM 700 C CA . LEU A 1 92 ? 3.167 0.075 8.848 1.00 96.88 92 LEU A CA 1
ATOM 701 C C . LEU A 1 92 ? 4.321 0.878 9.455 1.00 96.88 92 LEU A C 1
ATOM 703 O O . LEU A 1 92 ? 4.881 0.478 10.481 1.00 96.88 92 LEU A O 1
ATOM 707 N N . SER A 1 93 ? 4.686 2.006 8.853 1.00 94.50 93 SER A N 1
ATOM 708 C CA . SER A 1 93 ? 5.778 2.829 9.356 1.00 94.50 93 SER A CA 1
ATOM 709 C C . SER A 1 93 ? 5.445 3.522 10.678 1.00 94.50 93 SER A C 1
ATOM 711 O O . SER A 1 93 ? 4.319 3.942 10.935 1.00 94.50 93 SER A O 1
ATOM 713 N N . ASN A 1 94 ? 6.465 3.636 11.532 1.00 91.94 94 ASN A N 1
ATOM 714 C CA . ASN A 1 94 ? 6.369 4.201 12.877 1.00 91.94 94 ASN A CA 1
ATOM 715 C C . ASN A 1 94 ? 7.404 5.321 13.084 1.00 91.94 94 ASN A C 1
ATOM 717 O O . ASN A 1 94 ? 8.517 5.227 12.548 1.00 91.94 94 ASN A O 1
ATOM 721 N N . PRO A 1 95 ? 7.111 6.342 13.915 1.00 92.75 95 PRO A N 1
ATOM 722 C CA . PRO A 1 95 ? 5.816 6.644 14.553 1.00 92.75 95 PRO A CA 1
ATOM 723 C C . PRO A 1 95 ? 4.797 7.212 13.543 1.00 92.75 95 PRO A C 1
ATOM 725 O O . PRO A 1 95 ? 5.110 7.290 12.360 1.00 92.75 95 PRO A O 1
ATOM 728 N N . THR A 1 96 ? 3.625 7.673 13.995 1.00 90.19 96 THR A N 1
ATOM 729 C CA . THR A 1 96 ? 2.543 8.222 13.149 1.00 90.19 96 THR A CA 1
ATOM 730 C C . THR A 1 96 ? 3.032 9.254 12.128 1.00 90.19 96 THR A C 1
ATOM 732 O O . THR A 1 96 ? 2.617 9.228 10.977 1.00 90.19 96 THR A O 1
ATOM 735 N N . ALA A 1 97 ? 3.990 10.108 12.509 1.00 92.75 97 ALA A N 1
ATOM 736 C CA . ALA A 1 97 ? 4.602 11.109 11.626 1.00 92.75 97 ALA A CA 1
ATOM 737 C C . ALA A 1 97 ? 5.377 10.523 10.426 1.00 92.75 97 ALA A C 1
ATOM 739 O O . ALA A 1 97 ? 5.781 11.263 9.535 1.00 92.75 97 ALA A O 1
ATOM 740 N N . LYS A 1 98 ? 5.634 9.212 10.424 1.00 95.00 98 LYS A N 1
ATOM 741 C CA . LYS A 1 98 ? 6.294 8.475 9.342 1.00 95.00 98 LYS A CA 1
ATOM 742 C C . LYS A 1 98 ? 5.362 7.509 8.621 1.00 95.00 98 LYS A C 1
ATOM 744 O O . LYS A 1 98 ? 5.847 6.762 7.776 1.00 95.00 98 LYS A O 1
ATOM 749 N N . ALA A 1 99 ? 4.075 7.490 8.962 1.00 95.56 99 ALA A N 1
ATOM 750 C CA . ALA A 1 99 ? 3.113 6.643 8.280 1.00 95.56 99 ALA A CA 1
ATOM 751 C C . ALA A 1 99 ? 3.016 7.041 6.801 1.00 95.56 99 ALA A C 1
ATOM 753 O O . ALA A 1 99 ? 3.083 8.223 6.451 1.00 95.56 99 ALA A O 1
ATOM 754 N N . GLU A 1 100 ? 2.875 6.047 5.929 1.00 98.06 100 GLU A N 1
ATOM 755 C CA . GLU A 1 100 ? 2.769 6.272 4.490 1.00 98.06 100 GLU A CA 1
ATOM 756 C C . GLU A 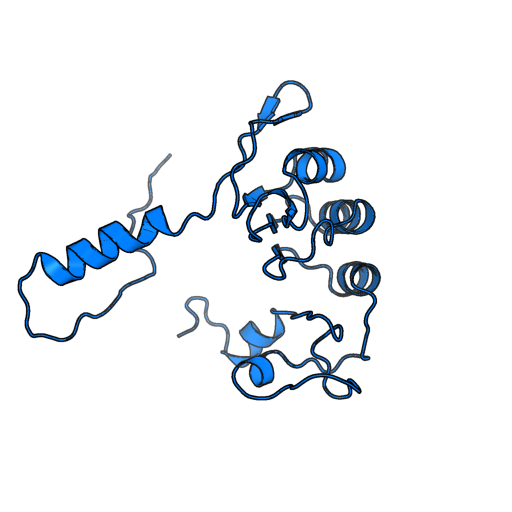1 100 ? 1.509 7.064 4.110 1.00 98.06 100 GLU A C 1
ATOM 758 O O . GLU A 1 100 ? 1.559 7.848 3.168 1.00 98.06 100 GLU A O 1
ATOM 763 N N . CYS A 1 101 ? 0.424 6.897 4.869 1.00 97.88 101 CYS A N 1
ATOM 764 C CA . CYS A 1 101 ? -0.741 7.780 4.928 1.00 97.88 101 CYS A CA 1
ATOM 765 C C . CYS A 1 101 ? -1.433 7.633 6.293 1.00 97.88 101 CYS A C 1
ATOM 767 O O . CYS A 1 101 ? -1.127 6.731 7.081 1.00 97.88 101 CYS A O 1
ATOM 769 N N . THR A 1 102 ? -2.373 8.526 6.578 1.00 97.94 102 THR A N 1
ATOM 770 C CA . THR A 1 102 ? -3.272 8.440 7.730 1.00 97.94 102 THR A CA 1
ATOM 771 C C . THR A 1 102 ? -4.487 7.559 7.433 1.00 97.94 102 THR A C 1
ATOM 773 O O . THR A 1 102 ? -4.868 7.360 6.279 1.00 97.94 102 THR A O 1
ATOM 776 N N . ALA A 1 103 ? -5.146 7.062 8.487 1.00 97.62 103 ALA A N 1
ATOM 777 C CA . ALA A 1 103 ? -6.417 6.346 8.340 1.00 97.62 103 ALA A CA 1
ATOM 778 C C . ALA A 1 103 ? -7.496 7.219 7.674 1.00 97.62 103 ALA A C 1
ATOM 780 O O . ALA A 1 103 ? -8.266 6.729 6.854 1.00 97.62 103 ALA A O 1
ATOM 781 N N . GLN A 1 104 ? -7.524 8.516 7.997 1.00 97.88 104 GLN A N 1
ATOM 782 C CA . GLN A 1 104 ? -8.477 9.460 7.418 1.00 97.88 104 GLN A CA 1
ATOM 783 C C . GLN A 1 104 ? -8.291 9.586 5.903 1.00 97.88 104 GLN A C 1
ATOM 785 O O . GLN A 1 104 ? -9.242 9.354 5.163 1.00 97.88 104 GLN A O 1
ATOM 790 N N . GLU A 1 105 ? -7.065 9.849 5.439 1.00 98.12 105 GLU A N 1
ATOM 791 C CA . GLU A 1 105 ? -6.755 9.914 4.004 1.00 98.12 105 GLU A CA 1
ATOM 792 C C . GLU A 1 105 ? -7.099 8.593 3.304 1.00 98.12 105 GLU A C 1
ATOM 794 O O . GLU A 1 105 ? -7.719 8.593 2.244 1.00 98.12 105 GLU A O 1
ATOM 799 N N . ALA A 1 106 ? -6.745 7.452 3.904 1.00 98.19 106 ALA A N 1
ATOM 800 C CA . ALA A 1 106 ? -7.044 6.149 3.322 1.00 98.19 106 ALA A CA 1
ATOM 801 C C . ALA A 1 106 ? -8.553 5.915 3.156 1.00 98.19 106 ALA A C 1
ATOM 803 O O . ALA A 1 106 ? -8.974 5.426 2.109 1.00 98.19 106 ALA A O 1
ATOM 804 N N . TYR A 1 107 ? -9.382 6.256 4.143 1.00 98.19 107 TYR A N 1
ATOM 805 C CA . TYR A 1 107 ? -10.829 6.077 4.026 1.00 98.19 107 TYR A CA 1
ATOM 806 C C . TYR A 1 107 ? -11.463 7.095 3.081 1.00 98.19 107 TYR A C 1
ATOM 808 O O . TYR A 1 107 ? -12.234 6.696 2.214 1.00 98.19 107 TYR A O 1
ATOM 816 N N . GLU A 1 108 ? -11.116 8.378 3.177 1.00 97.75 108 GLU A N 1
ATOM 817 C CA . GLU A 1 108 ? -11.676 9.418 2.307 1.00 97.75 108 GLU A CA 1
ATOM 818 C C . GLU A 1 108 ? -11.387 9.132 0.829 1.00 97.75 108 GLU A C 1
ATOM 820 O O . GLU A 1 108 ? -12.302 9.126 0.006 1.00 97.75 108 GLU A O 1
ATOM 825 N N . GLN A 1 109 ? -10.137 8.792 0.503 1.00 98.12 109 GLN A N 1
ATOM 826 C CA . GLN A 1 109 ? -9.699 8.582 -0.881 1.00 98.12 109 GLN A CA 1
ATOM 827 C C . GLN A 1 109 ? -10.110 7.232 -1.471 1.00 98.12 109 GLN A C 1
ATOM 829 O O . GLN A 1 109 ? -9.911 6.978 -2.659 1.00 98.12 109 GLN A O 1
ATOM 834 N N . THR A 1 110 ? -10.687 6.355 -0.651 1.00 97.75 110 THR A N 1
ATOM 835 C CA . THR A 1 110 ? -11.202 5.053 -1.089 1.00 97.75 110 THR A CA 1
ATOM 836 C C . THR A 1 110 ? -12.697 4.898 -0.831 1.00 97.75 110 THR A C 1
ATOM 838 O O . THR A 1 110 ? -13.224 3.788 -0.904 1.00 97.75 110 THR A O 1
ATOM 841 N N . GLU A 1 111 ? -13.389 6.003 -0.532 1.00 97.12 111 GLU A N 1
ATOM 842 C CA . GLU A 1 111 ? -14.825 6.038 -0.241 1.00 97.12 111 GLU A CA 1
ATOM 843 C C . GLU A 1 111 ? -15.229 5.078 0.898 1.00 97.12 111 GLU A C 1
ATOM 845 O O . GLU A 1 111 ? -16.288 4.449 0.874 1.00 97.12 111 GLU A O 1
ATOM 850 N N . GLY A 1 112 ? -14.348 4.914 1.888 1.00 96.56 112 GLY A N 1
ATOM 851 C CA . GLY A 1 112 ? -14.528 4.032 3.040 1.00 96.56 112 GLY A CA 1
ATOM 852 C C . GLY A 1 112 ? -14.454 2.534 2.720 1.00 96.56 112 GLY A C 1
ATOM 853 O O . GLY A 1 112 ? -14.794 1.723 3.577 1.00 96.56 112 GLY A O 1
ATOM 854 N N . ARG A 1 113 ? -14.042 2.146 1.504 1.00 96.88 113 ARG A N 1
ATOM 855 C CA . ARG A 1 113 ? -14.013 0.740 1.054 1.00 96.88 113 ARG A CA 1
ATOM 856 C C . ARG A 1 113 ? -12.719 0.006 1.388 1.00 96.88 113 ARG A C 1
ATOM 858 O O . ARG A 1 113 ? -12.677 -1.221 1.289 1.00 96.88 113 ARG A O 1
ATOM 865 N N . CYS A 1 114 ? -11.640 0.723 1.702 1.00 97.81 114 CYS A N 1
ATOM 866 C CA . CYS A 1 114 ? -10.368 0.066 1.964 1.00 97.81 114 CYS A CA 1
ATOM 867 C C . CYS A 1 114 ? -10.379 -0.737 3.268 1.00 97.81 114 CYS A C 1
ATOM 869 O O . CYS A 1 114 ? -11.012 -0.374 4.258 1.00 97.81 114 CYS A O 1
ATOM 871 N N . ILE A 1 115 ? -9.612 -1.824 3.269 1.00 98.06 115 ILE A N 1
ATOM 872 C CA . ILE A 1 115 ? -9.207 -2.504 4.496 1.00 98.06 115 ILE A CA 1
ATOM 873 C C . ILE A 1 115 ? -7.896 -1.855 4.923 1.00 98.06 115 ILE A C 1
ATOM 875 O O . ILE A 1 115 ? -6.860 -2.067 4.285 1.00 98.06 115 ILE A O 1
ATOM 879 N N . PHE A 1 116 ? -7.956 -1.052 5.981 1.00 98.12 116 PHE A N 1
ATOM 880 C CA . PHE A 1 116 ? -6.816 -0.292 6.472 1.00 98.12 116 PHE A CA 1
ATOM 881 C C . PHE A 1 116 ? -6.275 -0.857 7.785 1.00 98.12 116 PHE A C 1
ATOM 883 O O . PHE A 1 116 ? -7.025 -1.130 8.725 1.00 98.12 116 PHE A O 1
ATOM 890 N N . ALA A 1 117 ? -4.952 -0.973 7.871 1.00 97.50 117 ALA A N 1
ATOM 891 C CA . ALA A 1 117 ? -4.258 -1.158 9.137 1.00 97.50 117 ALA A CA 1
ATOM 892 C C . ALA A 1 117 ? -2.934 -0.393 9.147 1.00 97.50 117 ALA A C 1
ATOM 894 O O . ALA A 1 117 ? -2.314 -0.164 8.107 1.00 97.50 117 ALA A O 1
ATOM 895 N N . SER A 1 118 ? -2.475 -0.022 10.337 1.00 96.44 118 SER A N 1
ATOM 896 C CA . SER A 1 118 ? -1.273 0.791 10.505 1.00 96.44 118 SER A CA 1
ATOM 897 C C . SER A 1 118 ? -0.315 0.237 11.551 1.00 96.44 118 SER A C 1
ATOM 899 O O . SER A 1 118 ? -0.669 -0.581 12.402 1.00 96.44 118 SER A O 1
ATOM 901 N N . GLY A 1 119 ? 0.937 0.689 11.493 1.00 92.62 119 GLY A N 1
ATOM 902 C CA . GLY A 1 119 ? 1.937 0.389 12.518 1.00 92.62 119 GLY A CA 1
ATOM 903 C C . GLY A 1 119 ? 1.710 1.215 13.781 1.00 92.62 119 GLY A C 1
ATOM 904 O O . GLY A 1 119 ? 1.789 0.697 14.894 1.00 92.62 119 GLY A O 1
ATOM 905 N N . SER A 1 120 ? 1.385 2.497 13.609 1.00 90.94 120 SER A N 1
ATOM 906 C CA . SER A 1 120 ? 1.061 3.435 14.688 1.00 90.94 120 SER A CA 1
ATOM 907 C C . SER A 1 120 ? -0.452 3.552 14.891 1.00 90.94 120 SER A C 1
ATOM 909 O O . SER A 1 120 ? -1.196 3.355 13.932 1.00 90.94 120 SER A O 1
ATOM 911 N N . PRO A 1 121 ? -0.932 3.875 16.104 1.00 92.75 121 PRO A N 1
ATOM 912 C CA . PRO A 1 121 ? -2.361 4.020 16.349 1.00 92.75 121 PRO A CA 1
ATOM 913 C C . PRO A 1 121 ? -2.914 5.271 15.654 1.00 92.75 121 PRO A C 1
ATOM 915 O O . PRO A 1 121 ? -2.279 6.329 15.662 1.00 92.75 121 PRO A O 1
ATOM 918 N N . PHE A 1 122 ? -4.120 5.150 15.105 1.00 95.44 122 PHE A N 1
ATOM 919 C CA . PHE A 1 122 ? -4.930 6.260 14.608 1.00 95.44 122 PHE A CA 1
ATOM 920 C C . PHE A 1 122 ? -6.294 6.249 15.309 1.00 95.44 122 PHE A C 1
ATOM 922 O O . PHE A 1 122 ? -6.769 5.174 15.682 1.00 95.44 122 PHE A O 1
ATOM 929 N N . PRO A 1 123 ? -6.920 7.419 15.522 1.00 96.19 123 PRO A N 1
ATOM 930 C CA . PRO A 1 123 ? -8.269 7.473 16.071 1.00 96.19 123 PRO A CA 1
ATOM 931 C C . PRO A 1 123 ? -9.295 6.877 15.086 1.00 96.19 123 PRO A C 1
ATOM 933 O O . PRO A 1 123 ? -9.018 6.809 13.884 1.00 96.19 123 PRO A O 1
ATOM 936 N N . PRO A 1 124 ? -10.488 6.481 15.571 1.00 97.06 124 PRO A N 1
ATOM 937 C CA . PRO A 1 124 ? -11.618 6.158 14.706 1.00 97.06 124 PRO A CA 1
ATOM 938 C C . PRO A 1 124 ? -11.957 7.310 13.755 1.00 97.06 124 PRO A C 1
ATOM 940 O O . PRO A 1 124 ? -11.826 8.481 14.115 1.00 97.06 124 PRO A O 1
ATOM 943 N N . VAL A 1 125 ? -12.422 6.970 12.555 1.00 97.62 125 VAL A N 1
ATOM 944 C CA . VAL A 1 125 ? -12.791 7.927 11.505 1.00 97.62 125 VAL A CA 1
ATOM 945 C C . VAL A 1 125 ? -14.281 7.806 11.225 1.00 97.62 125 VAL A C 1
ATOM 947 O O . VAL A 1 125 ? -14.772 6.720 10.929 1.00 97.62 125 VAL A O 1
ATOM 950 N N . GLU A 1 126 ? -15.012 8.914 11.298 1.00 97.25 126 GLU A N 1
ATOM 951 C CA . GLU A 1 126 ? -16.403 8.953 10.854 1.00 97.25 126 GLU A CA 1
ATOM 952 C C . GLU A 1 126 ? -16.454 9.211 9.343 1.00 97.25 126 GLU A C 1
ATOM 954 O O . GLU A 1 126 ? -15.988 10.242 8.864 1.00 97.25 126 GLU A O 1
ATOM 959 N N . PHE A 1 127 ? -17.022 8.277 8.584 1.00 95.50 127 PHE A N 1
ATOM 960 C CA . PHE A 1 127 ? -17.186 8.387 7.139 1.00 95.50 127 PHE A CA 1
ATOM 961 C C . PHE A 1 127 ? -18.597 7.952 6.730 1.00 95.50 127 PHE A C 1
ATOM 963 O O . PHE A 1 127 ? -19.044 6.855 7.066 1.00 95.50 127 PHE A O 1
ATOM 970 N N . ALA A 1 128 ? -19.315 8.816 6.005 1.00 93.62 128 ALA A N 1
ATOM 971 C CA . ALA A 1 128 ? -20.682 8.567 5.528 1.00 93.62 128 ALA A CA 1
ATOM 972 C C . ALA A 1 128 ? -21.656 8.065 6.625 1.00 93.62 128 ALA A C 1
ATOM 974 O O . ALA A 1 128 ? -22.464 7.164 6.391 1.00 93.62 128 ALA A O 1
ATOM 975 N N . GLY A 1 129 ? -21.562 8.631 7.836 1.00 94.38 129 GLY A N 1
ATOM 976 C CA . GLY A 1 129 ? -22.400 8.266 8.986 1.00 94.38 129 GLY A CA 1
ATOM 977 C C . GLY A 1 129 ? -22.046 6.925 9.642 1.00 94.38 129 GLY A C 1
ATOM 978 O O . GLY A 1 129 ? -22.824 6.415 10.447 1.00 94.38 129 GLY A O 1
ATOM 979 N N . LYS A 1 130 ? -20.895 6.334 9.300 1.00 94.8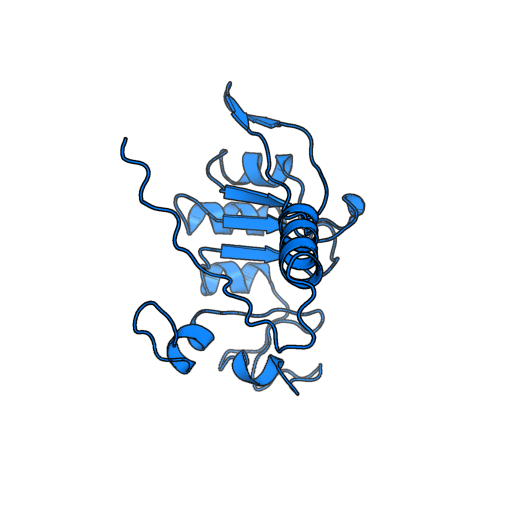8 130 LYS A N 1
ATOM 980 C CA . LYS A 1 130 ? -20.341 5.133 9.938 1.00 94.88 130 LYS A CA 1
ATOM 981 C C . LYS A 1 130 ? -19.027 5.471 10.626 1.00 94.88 130 LYS A C 1
ATOM 983 O O . LYS A 1 130 ? -18.245 6.257 10.107 1.00 94.88 130 LYS A O 1
ATOM 988 N N . ILE A 1 131 ? -18.763 4.827 11.757 1.00 97.00 131 ILE A N 1
ATOM 989 C CA . ILE A 1 131 ? -17.469 4.908 12.437 1.00 97.00 131 ILE A CA 1
ATOM 990 C C . ILE A 1 131 ? -16.604 3.744 11.945 1.00 97.00 131 ILE A C 1
ATOM 992 O O . ILE A 1 131 ? -17.005 2.585 12.047 1.00 97.00 131 ILE A O 1
ATOM 996 N N . LEU A 1 132 ? -15.436 4.060 11.392 1.00 96.88 132 LEU A N 1
ATOM 997 C CA . LEU A 1 132 ? -14.429 3.117 10.918 1.00 96.88 132 LEU A CA 1
ATOM 998 C C . LEU A 1 132 ? -13.254 3.110 11.897 1.00 96.88 132 LEU A C 1
ATOM 1000 O O . LEU A 1 132 ? -12.611 4.136 12.121 1.00 96.88 132 LEU A O 1
ATOM 1004 N N . GLU A 1 133 ? -12.960 1.947 12.473 1.00 96.19 133 GLU A N 1
ATOM 1005 C CA . GLU A 1 133 ? -11.891 1.779 13.460 1.00 96.19 133 GLU A CA 1
ATOM 1006 C C . GLU A 1 133 ? -10.665 1.122 12.806 1.00 96.19 133 GLU A C 1
ATOM 1008 O O . GLU A 1 133 ? -10.705 -0.068 12.485 1.00 96.19 133 GLU A O 1
ATOM 1013 N N . PRO A 1 134 ? -9.572 1.871 12.555 1.00 95.50 134 PRO A N 1
ATOM 1014 C CA . PRO A 1 134 ? -8.381 1.312 11.926 1.00 95.50 134 PRO A CA 1
ATOM 1015 C C . PRO A 1 134 ? -7.658 0.346 12.875 1.00 95.50 134 PRO A C 1
ATOM 1017 O O . PRO A 1 134 ? -7.348 0.680 14.020 1.00 95.50 134 PRO A O 1
ATOM 1020 N N . GLY A 1 135 ? -7.343 -0.853 12.382 1.00 93.12 135 GLY A N 1
ATOM 1021 C CA . GLY A 1 135 ? -6.567 -1.834 13.138 1.00 93.12 135 GLY A CA 1
ATOM 1022 C C . GLY A 1 135 ? -5.088 -1.453 13.252 1.00 93.12 135 GLY A C 1
ATOM 1023 O O . GLY A 1 135 ? -4.526 -0.808 12.366 1.00 93.12 135 GLY A O 1
ATOM 1024 N N . GLN A 1 136 ? -4.426 -1.913 14.319 1.00 93.75 136 GLN A N 1
ATOM 1025 C CA . GLN A 1 136 ? -2.978 -1.767 14.486 1.00 93.75 136 GLN A CA 1
ATOM 1026 C C . GLN A 1 136 ? -2.265 -3.114 14.311 1.00 93.75 136 GLN A C 1
ATOM 1028 O O . GLN A 1 136 ? -2.515 -4.061 15.058 1.00 93.75 136 GLN A O 1
ATOM 1033 N N . GLY A 1 137 ? -1.312 -3.184 13.381 1.00 90.38 137 GLY A N 1
ATOM 1034 C CA . GLY A 1 137 ? -0.425 -4.334 13.177 1.00 90.38 137 GLY A CA 1
ATOM 1035 C C . GLY A 1 137 ? 0.679 -4.416 14.235 1.00 90.38 137 GLY A C 1
ATOM 1036 O O . GLY A 1 137 ? 1.859 -4.315 13.909 1.00 90.38 137 GLY A O 1
ATOM 1037 N N . ASN A 1 138 ? 0.311 -4.534 15.513 1.00 89.69 138 ASN A N 1
ATOM 1038 C CA . ASN A 1 138 ? 1.257 -4.489 16.627 1.00 89.69 138 ASN A CA 1
ATOM 1039 C C . ASN A 1 138 ? 1.849 -5.875 16.942 1.00 89.69 138 ASN A C 1
ATOM 1041 O O . ASN A 1 138 ? 1.126 -6.829 17.227 1.00 89.69 138 ASN A O 1
ATOM 1045 N N . ASN A 1 139 ? 3.179 -5.979 16.997 1.00 87.19 139 ASN A N 1
ATOM 1046 C CA . ASN A 1 139 ? 3.861 -7.235 17.328 1.00 87.19 139 ASN A CA 1
ATOM 1047 C C . ASN A 1 139 ? 3.534 -7.768 18.739 1.00 87.19 139 ASN A C 1
ATOM 1049 O O . ASN A 1 139 ? 3.755 -8.950 19.013 1.00 87.19 139 ASN A O 1
ATOM 1053 N N . ALA A 1 140 ? 2.983 -6.929 19.625 1.00 86.75 140 ALA A N 1
ATOM 1054 C CA . ALA A 1 140 ? 2.473 -7.335 20.934 1.00 86.75 140 ALA A CA 1
ATOM 1055 C C . ALA A 1 140 ? 1.366 -8.404 20.857 1.00 86.75 140 ALA A C 1
ATOM 1057 O O . ALA A 1 140 ? 1.177 -9.135 21.823 1.00 86.75 140 ALA A O 1
ATOM 1058 N N . TYR A 1 141 ? 0.682 -8.554 19.719 1.00 84.81 141 TYR A N 1
ATOM 1059 C CA . TYR A 1 141 ? -0.273 -9.646 19.510 1.00 84.81 141 TYR A CA 1
ATOM 1060 C C . TYR A 1 141 ? 0.396 -11.017 19.317 1.00 84.81 141 TYR A C 1
ATOM 1062 O O . TYR A 1 141 ? -0.259 -12.042 19.482 1.00 84.81 141 TYR A O 1
ATOM 1070 N N . ILE A 1 142 ? 1.694 -11.054 18.990 1.00 86.38 142 ILE A N 1
ATOM 1071 C CA . ILE A 1 142 ? 2.431 -12.290 18.690 1.00 86.38 142 ILE A CA 1
ATOM 1072 C C . ILE A 1 142 ? 3.436 -12.627 19.794 1.00 86.38 142 ILE A C 1
ATOM 1074 O O . ILE A 1 142 ? 3.399 -13.723 20.355 1.00 86.38 142 ILE A O 1
ATOM 1078 N N . PHE A 1 143 ? 4.341 -11.702 20.131 1.00 86.25 143 PHE A N 1
ATOM 1079 C CA . PHE A 1 143 ? 5.505 -12.025 20.966 1.00 86.25 143 PHE A CA 1
ATOM 1080 C C . PHE A 1 143 ? 5.185 -12.585 22.360 1.00 86.25 143 PHE A C 1
ATOM 1082 O O . PHE A 1 143 ? 5.867 -13.530 22.752 1.00 86.25 143 PHE A O 1
ATOM 1089 N N . PRO A 1 144 ? 4.174 -12.099 23.108 1.00 87.62 144 PRO A N 1
ATOM 1090 C CA . PRO A 1 144 ? 3.850 -12.656 24.420 1.00 87.62 144 PRO A CA 1
ATOM 1091 C C . PRO A 1 144 ? 3.409 -14.122 24.356 1.00 87.62 144 PRO A C 1
ATOM 1093 O O . PRO A 1 144 ? 3.874 -14.935 25.152 1.00 87.62 144 PRO A O 1
ATOM 1096 N N . GLY A 1 145 ? 2.560 -14.479 23.386 1.00 83.62 145 GLY A N 1
ATOM 1097 C CA . GLY A 1 145 ? 2.098 -15.858 23.201 1.00 83.62 145 GLY A CA 1
ATOM 1098 C C . GLY A 1 145 ? 3.230 -16.786 22.766 1.00 83.62 145 GLY A C 1
ATOM 1099 O O . GLY A 1 145 ? 3.386 -17.878 23.308 1.00 83.62 145 GLY A O 1
ATOM 1100 N N . VAL A 1 146 ? 4.078 -16.310 21.849 1.00 84.25 146 VAL A N 1
ATOM 1101 C CA . VAL A 1 146 ? 5.286 -17.025 21.417 1.00 84.25 146 VAL A CA 1
ATOM 1102 C C . VAL A 1 146 ? 6.242 -17.255 22.592 1.00 84.25 146 VAL A C 1
ATOM 1104 O O . VAL A 1 146 ? 6.688 -18.379 22.809 1.00 84.25 146 VAL A O 1
ATOM 1107 N N . ALA A 1 147 ? 6.531 -16.217 23.380 1.00 84.81 147 ALA A N 1
ATOM 1108 C CA . ALA A 1 147 ? 7.416 -16.315 24.537 1.00 84.81 147 ALA A CA 1
ATOM 1109 C C . ALA A 1 147 ? 6.863 -17.281 25.594 1.00 84.81 147 ALA A C 1
ATOM 1111 O O . ALA A 1 147 ? 7.601 -18.128 26.095 1.00 84.81 147 ALA A O 1
ATOM 1112 N N . LEU A 1 148 ? 5.561 -17.206 25.887 1.00 84.75 148 LEU A N 1
ATOM 1113 C CA . LEU A 1 148 ? 4.902 -18.132 26.805 1.00 84.75 148 LEU A CA 1
ATOM 1114 C C . LEU A 1 148 ? 5.017 -19.581 26.317 1.00 84.75 148 LEU A C 1
ATOM 1116 O O . LEU A 1 148 ? 5.365 -20.453 27.107 1.00 84.75 148 LEU A O 1
ATOM 1120 N N . GLY A 1 149 ? 4.790 -19.834 25.025 1.00 82.56 149 GLY A N 1
ATOM 1121 C CA . GLY A 1 149 ? 4.906 -21.170 24.434 1.00 82.56 149 GLY A CA 1
ATOM 1122 C C . GLY A 1 149 ? 6.318 -21.763 24.506 1.00 82.56 149 GLY A C 1
ATOM 1123 O O . GLY A 1 149 ? 6.461 -22.977 24.610 1.00 82.56 149 GLY A O 1
ATOM 1124 N N . VAL A 1 150 ? 7.357 -20.921 24.501 1.00 83.19 150 VAL A N 1
ATOM 1125 C CA . VAL A 1 150 ? 8.756 -21.352 24.667 1.00 83.19 150 VAL A CA 1
ATOM 1126 C C . VAL A 1 150 ? 9.104 -21.601 26.139 1.00 83.19 150 VAL A C 1
ATOM 1128 O O . VAL A 1 150 ? 9.788 -22.573 26.447 1.00 83.19 150 VAL A O 1
ATOM 1131 N N . ILE A 1 151 ? 8.649 -20.738 27.054 1.00 81.25 151 ILE A N 1
ATOM 1132 C CA . ILE A 1 151 ? 9.045 -20.772 28.473 1.00 81.25 151 ILE A CA 1
ATOM 1133 C C . ILE A 1 151 ? 8.238 -21.803 29.274 1.00 81.25 151 ILE A C 1
ATOM 1135 O O . ILE A 1 151 ? 8.807 -22.533 30.086 1.00 81.25 151 ILE A O 1
ATOM 1139 N N . ALA A 1 152 ? 6.921 -21.872 29.061 1.00 80.56 152 ALA A N 1
ATOM 1140 C CA . ALA A 1 152 ? 6.011 -22.704 29.848 1.00 80.56 152 ALA A CA 1
ATOM 1141 C C . ALA A 1 152 ? 6.382 -24.200 29.906 1.00 80.56 152 ALA A C 1
ATOM 1143 O O . ALA A 1 152 ? 6.283 -24.770 30.994 1.00 80.56 152 ALA A O 1
ATOM 1144 N N . PRO A 1 153 ? 6.829 -24.860 28.817 1.00 75.81 153 PRO A N 1
ATOM 1145 C CA . PRO A 1 153 ? 7.150 -26.282 28.881 1.00 75.81 153 PRO A CA 1
ATOM 1146 C C . PRO A 1 153 ? 8.500 -26.596 29.557 1.00 75.81 153 PRO A C 1
ATOM 1148 O O . PRO A 1 153 ? 8.822 -27.772 29.687 1.00 75.81 153 PRO A O 1
ATOM 1151 N N . GLN A 1 154 ? 9.291 -25.598 29.996 1.00 60.84 154 GLN A N 1
ATOM 1152 C CA . GLN A 1 154 ? 10.645 -25.788 30.563 1.00 60.84 154 GLN A CA 1
ATOM 1153 C C . GLN A 1 154 ? 11.558 -26.682 29.697 1.00 60.84 154 GLN A C 1
ATOM 1155 O O . GLN A 1 154 ? 12.456 -27.358 30.193 1.00 60.84 154 GLN A O 1
ATOM 1160 N N . THR A 1 155 ? 11.317 -26.740 28.388 1.00 54.31 155 THR A N 1
ATOM 1161 C CA . THR A 1 155 ? 12.016 -27.668 27.502 1.00 54.31 155 THR A CA 1
ATOM 1162 C C . THR A 1 155 ? 13.374 -27.108 27.097 1.00 54.31 155 THR A C 1
ATOM 1164 O O . THR A 1 155 ? 13.439 -26.092 26.413 1.00 54.31 155 THR A O 1
ATOM 1167 N N . GLU A 1 156 ? 14.450 -27.847 27.375 1.00 56.94 156 GLU A N 1
ATOM 1168 C CA . GLU A 1 156 ? 15.777 -27.684 26.741 1.00 56.94 156 GLU A CA 1
ATOM 1169 C C . GLU A 1 156 ? 15.771 -28.047 25.231 1.00 56.94 156 GLU A C 1
ATOM 1171 O O . GLU A 1 156 ? 16.805 -28.087 24.564 1.00 56.94 156 GLU A O 1
ATOM 1176 N N . GLY A 1 157 ? 14.593 -28.356 24.678 1.00 57.41 157 GLY A N 1
ATOM 1177 C CA . GLY A 1 157 ? 14.382 -28.876 23.334 1.00 57.41 157 GLY A CA 1
ATOM 1178 C C . GLY A 1 157 ? 13.938 -27.825 22.315 1.00 57.41 157 GLY A C 1
ATOM 1179 O O . GLY A 1 157 ? 13.356 -26.793 22.634 1.00 57.41 157 GLY A O 1
ATOM 1180 N N . ARG A 1 158 ? 14.209 -28.137 21.044 1.00 52.59 158 ARG A N 1
ATOM 1181 C CA . ARG A 1 158 ? 13.900 -27.323 19.860 1.00 52.59 158 ARG A CA 1
ATOM 1182 C C . ARG A 1 158 ? 12.409 -26.960 19.810 1.00 52.59 158 ARG A C 1
ATOM 1184 O O . ARG A 1 158 ? 11.567 -27.848 19.718 1.00 52.59 158 ARG A O 1
ATOM 1191 N N . CYS A 1 159 ? 12.095 -25.666 19.802 1.00 53.03 159 CYS A N 1
ATOM 1192 C CA . CYS A 1 159 ? 10.742 -25.172 19.557 1.00 53.03 159 CYS A CA 1
ATOM 1193 C C . CYS A 1 159 ? 10.467 -25.136 18.042 1.00 53.03 159 CYS A C 1
ATOM 1195 O O . CYS A 1 159 ? 11.296 -24.644 17.274 1.00 53.03 159 CYS A O 1
ATOM 1197 N N . ILE A 1 160 ? 9.320 -25.662 17.606 1.00 54.56 160 ILE A N 1
ATOM 1198 C CA . ILE A 1 160 ? 8.824 -25.530 16.230 1.00 54.56 160 ILE A CA 1
ATOM 1199 C C . ILE A 1 160 ? 7.683 -24.517 16.267 1.00 54.56 160 ILE A C 1
ATOM 1201 O O . ILE A 1 160 ? 6.652 -24.763 16.888 1.00 54.56 160 ILE A O 1
ATOM 1205 N N . PHE A 1 161 ? 7.870 -23.378 15.603 1.00 52.75 161 PHE A N 1
ATOM 1206 C CA . PHE A 1 161 ? 6.819 -22.379 15.449 1.00 52.75 161 PHE A CA 1
ATOM 1207 C C . PHE A 1 161 ? 5.825 -22.841 14.381 1.00 52.75 161 PHE A C 1
ATOM 1209 O O . PHE A 1 161 ? 6.184 -22.976 13.213 1.00 52.75 161 PHE A O 1
ATOM 1216 N N . ALA A 1 162 ? 4.574 -23.057 14.778 1.00 52.69 162 ALA A N 1
ATOM 1217 C CA . ALA A 1 162 ? 3.452 -23.139 13.855 1.00 52.69 162 ALA A CA 1
ATOM 1218 C C . ALA A 1 162 ? 2.812 -21.743 13.768 1.00 52.69 162 ALA A C 1
ATOM 1220 O O . ALA A 1 162 ? 2.092 -21.330 14.673 1.00 52.69 162 ALA A O 1
ATOM 1221 N N . SER A 1 163 ? 3.124 -20.983 12.716 1.00 42.88 163 SER A N 1
ATOM 1222 C CA . SER A 1 163 ? 2.416 -19.742 12.375 1.00 42.88 163 SER A CA 1
ATOM 1223 C C . SER A 1 163 ? 1.597 -19.994 11.108 1.00 42.88 163 SER A C 1
ATOM 1225 O O . SER A 1 163 ? 2.163 -20.066 10.019 1.00 42.88 163 SER A O 1
ATOM 1227 N N . GLY A 1 164 ? 0.292 -20.193 11.281 1.00 46.84 164 GLY A N 1
ATOM 1228 C CA . GLY A 1 164 ? -0.657 -20.667 10.267 1.00 46.84 164 GLY A CA 1
ATOM 1229 C C . GLY A 1 164 ? -1.706 -21.558 10.942 1.00 46.84 164 GLY A C 1
ATOM 1230 O O . GLY A 1 164 ? -1.351 -22.334 11.825 1.00 46.84 164 GLY A O 1
ATOM 1231 N N . SER A 1 165 ? -2.986 -21.369 10.613 1.00 39.16 165 SER A N 1
ATOM 1232 C CA . SER A 1 165 ? -4.173 -21.895 11.315 1.00 39.16 165 SER A CA 1
ATOM 1233 C C . SER A 1 165 ? -4.077 -23.354 11.799 1.00 39.16 165 SER A C 1
ATOM 1235 O O . SER A 1 165 ? -3.586 -24.228 11.085 1.00 39.16 165 SER A O 1
ATOM 1237 N N . PRO A 1 166 ? -4.675 -23.640 12.972 1.00 45.00 166 PRO A N 1
ATOM 1238 C CA . PRO A 1 166 ? -6.001 -24.248 12.938 1.00 45.00 166 PRO A CA 1
ATOM 1239 C C . PRO A 1 166 ? -6.927 -23.562 13.952 1.00 45.00 166 PRO A C 1
ATOM 1241 O O . PRO A 1 166 ? -7.110 -24.040 15.068 1.00 45.00 166 PRO A O 1
ATOM 1244 N N . PHE A 1 167 ? -7.531 -22.436 13.572 1.00 40.09 167 PHE A N 1
ATOM 1245 C CA . PHE A 1 167 ? -8.783 -22.046 14.217 1.00 40.09 167 PHE A CA 1
ATOM 1246 C C . PHE A 1 167 ? -9.902 -22.849 13.541 1.00 40.09 167 PHE A C 1
ATOM 1248 O O . PHE A 1 167 ? -9.961 -22.846 12.307 1.00 40.09 167 PHE A O 1
ATOM 1255 N N . PRO A 1 168 ? -10.744 -23.586 14.289 1.00 40.00 168 PRO A N 1
ATOM 1256 C CA . PRO A 1 168 ? -11.915 -24.216 13.697 1.00 40.00 168 PRO A CA 1
ATOM 1257 C C . PRO A 1 168 ? -12.824 -23.126 13.103 1.00 40.00 168 PRO A C 1
ATOM 1259 O O . PRO A 1 168 ? -12.844 -22.006 13.625 1.00 40.00 168 PRO A O 1
ATOM 1262 N N . PRO A 1 169 ? -13.543 -23.417 12.005 1.00 37.47 169 PRO A N 1
ATOM 1263 C CA . PRO A 1 169 ? -14.452 -22.453 11.404 1.00 37.47 169 PRO A CA 1
ATOM 1264 C C . PRO A 1 169 ? -15.500 -22.036 12.439 1.00 37.47 169 PRO A C 1
ATOM 1266 O O . PRO A 1 169 ? -16.144 -22.879 13.060 1.00 37.47 169 PRO A O 1
ATOM 1269 N N . VAL A 1 170 ? -15.645 -20.728 12.638 1.00 36.16 170 VAL A N 1
ATOM 1270 C CA . VAL A 1 170 ? -16.801 -20.168 13.334 1.00 36.16 170 VAL A CA 1
ATOM 1271 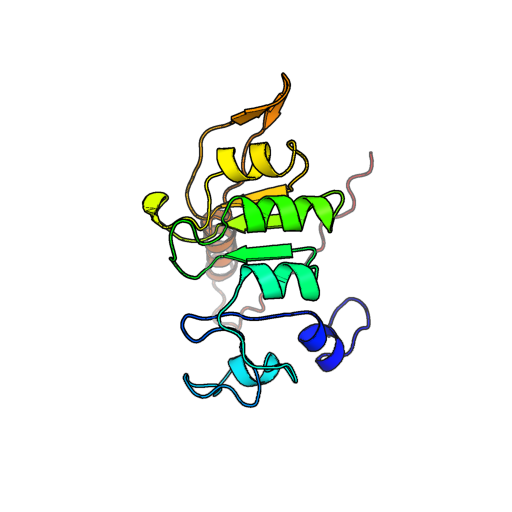C C . VAL A 1 170 ? -17.938 -20.192 12.317 1.00 36.16 170 VAL A C 1
ATOM 1273 O O . VAL A 1 170 ? -17.891 -19.468 11.324 1.00 36.16 170 VAL A O 1
ATOM 1276 N N . GLU A 1 171 ? -18.899 -21.092 12.510 1.00 34.44 171 GLU A N 1
ATOM 1277 C CA . GLU A 1 171 ? -20.148 -21.098 11.745 1.00 34.44 171 GLU A CA 1
ATOM 1278 C C . GLU A 1 171 ? -20.964 -19.847 12.116 1.00 34.44 171 GLU A C 1
ATOM 1280 O O . GLU A 1 171 ? -21.098 -19.522 13.299 1.00 34.44 171 GLU A O 1
ATOM 1285 N N . PHE A 1 172 ? -21.454 -19.132 11.097 1.00 41.34 172 PHE A N 1
ATOM 1286 C CA . PHE A 1 172 ? -22.488 -18.102 11.233 1.00 41.34 172 PHE A CA 1
ATOM 1287 C C . PHE A 1 172 ? -23.872 -18.748 11.290 1.00 41.34 172 PHE A C 1
ATOM 1289 O O . PHE A 1 172 ? -24.090 -19.711 10.518 1.00 41.34 172 PHE A O 1
#

Organism: Culex pipiens (NCBI:txid7175)

Sequence (172 aa):
KIEEGLTKEQAHEKVWMFDKFGLLARDRPEGDLGGPKKSFIRDHQPTKDFAALIKEVKPSVLIGASAAAGAFTEEVLQTMATNNANPIILALSNPTAKAECTAQEAYEQTEGRCIFASGSPFPPVEFAGKILEPGQGNNAYIFPGVALGVIAPQTEGRCIFASGSPFPPVEF

Radius of gyration: 18.97 Å; chains: 1; bounding box: 44×40×48 Å